Protein AF-G0NUY1-F1 (afdb_monomer_lite)

Sequence (130 aa):
MIVVAVLMLVERAVGSINTVKDRKFLRENPKPDTVEGGDNQALLDWKNRRKANKSIGIAVLGSLIRLIQFISFIIGCIFIFGIYSQRDQCDGFVFWTSYIYCVLSIILYVFGVCILGCVCCCLAICNAAN

Secondary structure (DSSP, 8-state):
-HHHHHHHHHHHHHHHHHHHHHHHHHHHSPPPP--TT--HHHHHHHHHHHHHHS-HHHHHHHHHHHHHHHHHHHHHHHHHHHHGGGGGGS-HHHHHHHHHHHHHHHHHHHHHHHHHHHHHHHHHHHHH--

Organism: Caenorhabditis brenneri (NCBI:txid135651)

Structure (mmCIF, N/CA/C/O backbone):
data_AF-G0NUY1-F1
#
_entry.id   AF-G0NUY1-F1
#
loop_
_atom_site.group_PDB
_atom_site.id
_atom_site.type_symbol
_atom_site.label_atom_id
_atom_site.label_alt_id
_atom_site.label_comp_id
_atom_site.label_asym_id
_atom_site.label_entity_id
_atom_site.label_seq_id
_atom_site.pdbx_PDB_ins_code
_atom_site.Cartn_x
_atom_site.Cartn_y
_atom_site.Cartn_z
_atom_site.occupancy
_atom_site.B_iso_or_equiv
_atom_site.auth_seq_id
_atom_site.auth_comp_id
_atom_site.auth_asym_id
_atom_site.auth_atom_id
_atom_site.pdbx_PDB_model_num
ATOM 1 N N . MET A 1 1 ? -15.953 -3.928 9.384 1.00 61.28 1 MET A N 1
ATOM 2 C CA . MET A 1 1 ? -15.066 -5.111 9.488 1.00 61.28 1 MET A CA 1
ATOM 3 C C . MET A 1 1 ? -15.094 -5.965 8.219 1.00 61.28 1 MET A C 1
ATOM 5 O O . MET A 1 1 ? -14.089 -5.980 7.523 1.00 61.28 1 MET A O 1
ATOM 9 N N . ILE A 1 2 ? -16.224 -6.582 7.842 1.00 68.31 2 ILE A N 1
ATOM 10 C CA . ILE A 1 2 ? -16.321 -7.458 6.647 1.00 68.31 2 ILE A CA 1
ATOM 11 C C . ILE A 1 2 ? -15.910 -6.740 5.349 1.00 68.31 2 ILE A C 1
ATOM 13 O O . ILE A 1 2 ? -15.110 -7.260 4.580 1.00 68.31 2 ILE A O 1
ATOM 17 N N . VAL A 1 3 ? -16.380 -5.506 5.144 1.00 68.50 3 VAL A N 1
ATOM 18 C CA . VAL A 1 3 ? -16.046 -4.705 3.950 1.00 68.50 3 VAL A CA 1
ATOM 19 C C . VAL A 1 3 ? -14.538 -4.445 3.832 1.00 68.50 3 VAL A C 1
ATOM 21 O O . VAL A 1 3 ? -13.970 -4.582 2.754 1.00 68.50 3 VAL A O 1
ATOM 24 N N . VAL A 1 4 ? -13.861 -4.140 4.944 1.00 68.69 4 VAL A N 1
ATOM 25 C CA . VAL A 1 4 ? -12.406 -3.896 4.966 1.00 68.69 4 VAL A CA 1
ATOM 26 C C . VAL A 1 4 ? -11.633 -5.181 4.662 1.00 68.69 4 VAL A C 1
ATOM 28 O O . VAL A 1 4 ? -10.684 -5.149 3.884 1.00 68.69 4 VAL A O 1
ATOM 31 N N . ALA A 1 5 ? -12.072 -6.320 5.203 1.00 70.62 5 ALA A N 1
ATOM 32 C CA . ALA A 1 5 ? -11.466 -7.617 4.911 1.00 70.62 5 ALA A CA 1
ATOM 33 C C . ALA A 1 5 ? -11.579 -7.982 3.420 1.00 70.62 5 ALA A C 1
ATOM 35 O O . ALA A 1 5 ? -10.601 -8.417 2.812 1.00 70.62 5 ALA A O 1
ATOM 36 N N . VAL A 1 6 ? -12.738 -7.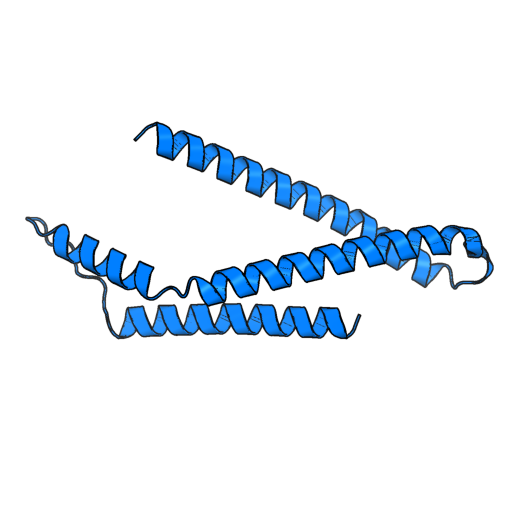734 2.802 1.00 75.12 6 VAL A N 1
ATOM 37 C CA . VAL A 1 6 ? -12.931 -7.928 1.355 1.00 75.12 6 VAL A CA 1
ATOM 38 C C . VAL A 1 6 ? -12.007 -7.005 0.556 1.00 75.12 6 VAL A C 1
ATOM 40 O O . VAL A 1 6 ? -11.341 -7.462 -0.371 1.00 75.12 6 VAL A O 1
ATOM 43 N N . LEU A 1 7 ? -11.884 -5.732 0.943 1.00 71.31 7 LEU A N 1
ATOM 44 C CA . LEU A 1 7 ? -10.969 -4.791 0.287 1.00 71.31 7 LEU A CA 1
ATOM 45 C C . LEU A 1 7 ? -9.497 -5.226 0.392 1.00 71.31 7 LEU A C 1
ATOM 47 O O . LEU A 1 7 ? -8.751 -5.059 -0.571 1.00 71.31 7 LEU A O 1
ATOM 51 N N . MET A 1 8 ? -9.074 -5.814 1.514 1.00 74.94 8 MET A N 1
ATOM 52 C CA . MET A 1 8 ? -7.716 -6.360 1.673 1.00 74.94 8 MET A CA 1
ATOM 53 C C . MET A 1 8 ? -7.456 -7.556 0.748 1.00 74.94 8 MET A C 1
ATOM 55 O O . MET A 1 8 ? -6.365 -7.688 0.186 1.00 74.94 8 MET A O 1
ATOM 59 N N . LEU A 1 9 ? -8.456 -8.421 0.549 1.00 77.44 9 LEU A N 1
ATOM 60 C CA . LEU A 1 9 ? -8.358 -9.534 -0.400 1.00 77.44 9 LEU A CA 1
ATOM 61 C C . LEU A 1 9 ? -8.241 -9.031 -1.842 1.00 77.44 9 LEU A C 1
ATOM 63 O O . LEU A 1 9 ? -7.402 -9.525 -2.597 1.00 77.44 9 LEU A O 1
ATOM 67 N N . VAL A 1 10 ? -9.026 -8.013 -2.208 1.00 76.75 10 VAL A N 1
ATOM 68 C CA . VAL A 1 10 ? -8.954 -7.383 -3.535 1.00 76.75 10 VAL A CA 1
ATOM 69 C C . VAL A 1 10 ? -7.585 -6.738 -3.759 1.00 76.75 10 VAL A C 1
ATOM 71 O O . VAL A 1 10 ? -6.990 -6.936 -4.815 1.00 76.75 10 VAL A O 1
ATOM 74 N N . GLU A 1 11 ? -7.025 -6.041 -2.767 1.00 76.75 11 GLU A N 1
ATOM 75 C CA . GLU A 1 11 ? -5.676 -5.469 -2.862 1.00 76.75 11 GLU A CA 1
ATOM 76 C C . GLU A 1 11 ? -4.608 -6.546 -3.121 1.00 76.75 11 GLU A C 1
ATOM 78 O O . GLU A 1 11 ? -3.755 -6.392 -4.001 1.00 76.75 11 GLU A O 1
ATOM 83 N N . ARG A 1 12 ? -4.677 -7.676 -2.405 1.00 77.38 12 ARG A N 1
ATOM 84 C CA . ARG A 1 12 ? -3.760 -8.804 -2.629 1.00 77.38 12 ARG A CA 1
ATOM 85 C C . ARG A 1 12 ? -3.934 -9.439 -4.005 1.00 77.38 12 ARG A C 1
ATOM 87 O O . ARG A 1 12 ? -2.934 -9.806 -4.624 1.00 77.38 12 ARG A O 1
ATOM 94 N N . ALA A 1 13 ? -5.162 -9.531 -4.513 1.00 78.12 13 ALA A N 1
ATOM 95 C CA . ALA A 1 13 ? -5.426 -10.026 -5.861 1.00 78.12 13 ALA A CA 1
ATOM 96 C C . ALA A 1 13 ? -4.828 -9.095 -6.931 1.00 78.12 13 ALA A C 1
ATOM 98 O O . ALA A 1 13 ? -4.110 -9.554 -7.818 1.00 78.12 13 ALA A O 1
ATOM 99 N N . VAL A 1 14 ? -5.038 -7.782 -6.800 1.00 79.19 14 VAL A N 1
ATOM 100 C CA . VAL A 1 14 ? -4.465 -6.733 -7.664 1.00 79.19 14 VAL A CA 1
ATOM 101 C C . VAL A 1 14 ? -2.932 -6.805 -7.679 1.00 79.19 14 VAL A C 1
ATOM 103 O O . VAL A 1 14 ? -2.313 -6.778 -8.747 1.00 79.19 14 VAL A O 1
ATOM 106 N N . GLY A 1 15 ? -2.308 -6.964 -6.507 1.00 75.19 15 GLY A N 1
ATOM 107 C CA . GLY A 1 15 ? -0.862 -7.166 -6.382 1.00 75.19 15 GLY A CA 1
ATOM 108 C C . GLY A 1 15 ? -0.375 -8.437 -7.085 1.00 75.19 15 GLY A C 1
ATOM 109 O O . GLY A 1 15 ? 0.578 -8.382 -7.862 1.00 75.19 15 GLY A O 1
ATOM 110 N N . SER A 1 16 ? -1.069 -9.559 -6.879 1.00 78.56 16 SER A N 1
ATOM 111 C CA . SER A 1 16 ? -0.742 -10.849 -7.502 1.00 78.56 16 SER A CA 1
ATOM 112 C C . SER A 1 16 ? -0.824 -10.796 -9.030 1.00 78.56 16 SER A C 1
ATOM 114 O O . SER A 1 16 ? 0.105 -11.226 -9.716 1.00 78.56 16 SER A O 1
ATOM 116 N N . ILE A 1 17 ? -1.880 -10.188 -9.583 1.00 78.94 17 ILE A N 1
ATOM 117 C CA . ILE A 1 17 ? -2.057 -10.028 -11.034 1.00 78.94 17 ILE A CA 1
ATOM 118 C C . ILE A 1 17 ? -0.893 -9.232 -11.632 1.00 78.94 17 ILE A C 1
ATOM 120 O O . ILE A 1 17 ? -0.349 -9.621 -12.667 1.00 78.94 17 ILE A O 1
ATOM 124 N N . ASN A 1 18 ? -0.454 -8.160 -10.968 1.00 77.69 18 ASN A N 1
ATOM 125 C CA . ASN A 1 18 ? 0.70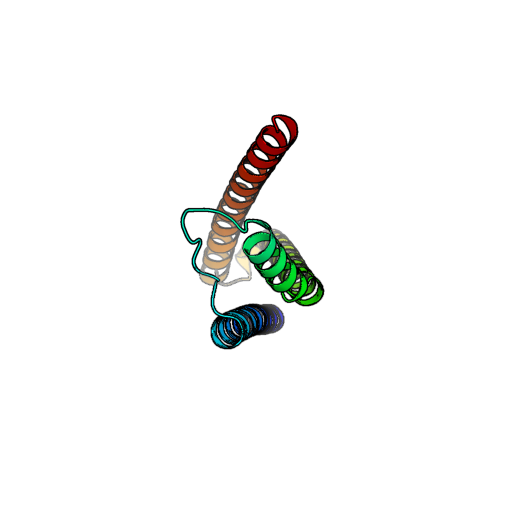9 -7.390 -11.411 1.00 77.69 18 ASN A CA 1
ATOM 126 C C . ASN A 1 18 ? 1.997 -8.222 -11.405 1.00 77.69 18 ASN A C 1
ATOM 128 O O . ASN A 1 18 ? 2.768 -8.152 -12.362 1.00 77.69 18 ASN A O 1
ATOM 132 N N . THR A 1 19 ? 2.220 -9.044 -10.377 1.00 77.69 19 THR A N 1
ATOM 133 C CA . THR A 1 19 ? 3.383 -9.943 -10.315 1.00 77.69 19 THR A CA 1
ATOM 134 C C . THR A 1 19 ? 3.343 -11.008 -11.410 1.00 77.69 19 THR A C 1
ATOM 136 O O . THR A 1 19 ? 4.373 -11.318 -12.007 1.00 77.69 19 THR A O 1
ATOM 139 N N . VAL A 1 20 ? 2.167 -11.572 -11.697 1.00 82.38 20 VAL A N 1
ATOM 140 C CA . VAL A 1 20 ? 1.991 -12.562 -12.769 1.00 82.38 20 VAL A CA 1
ATOM 141 C C . VAL A 1 20 ? 2.223 -11.923 -14.135 1.00 82.38 20 VAL A C 1
ATOM 143 O O . VAL A 1 20 ? 2.943 -12.496 -14.951 1.00 82.38 20 VAL A O 1
ATOM 146 N N . LYS A 1 21 ? 1.685 -10.722 -14.380 1.00 78.06 21 LYS A N 1
ATOM 147 C CA . LYS A 1 21 ? 1.925 -9.980 -15.626 1.00 78.06 21 LYS A CA 1
ATOM 148 C C . LYS A 1 21 ? 3.404 -9.647 -15.825 1.00 78.06 21 LYS A C 1
ATOM 150 O O . LYS A 1 21 ? 3.902 -9.828 -16.933 1.00 78.06 21 LYS A O 1
ATOM 155 N N . ASP A 1 22 ? 4.111 -9.214 -14.779 1.00 80.25 22 ASP A N 1
ATOM 156 C CA . ASP A 1 22 ? 5.549 -8.914 -14.871 1.00 80.25 22 ASP A CA 1
ATOM 157 C C . ASP A 1 22 ? 6.369 -10.190 -15.122 1.00 80.25 22 ASP A C 1
ATOM 159 O O . ASP A 1 22 ? 7.216 -10.211 -16.010 1.00 80.25 22 ASP A O 1
ATOM 163 N N . ARG A 1 23 ? 6.055 -11.305 -14.441 1.00 81.94 23 ARG A N 1
ATOM 164 C CA . ARG A 1 23 ? 6.700 -12.602 -14.717 1.00 81.94 23 ARG A CA 1
ATOM 165 C C . ARG A 1 23 ? 6.436 -13.106 -16.133 1.00 81.94 23 ARG A C 1
ATOM 167 O O . ARG A 1 23 ? 7.355 -13.609 -16.775 1.00 81.94 23 ARG A O 1
ATOM 174 N N . LYS A 1 24 ? 5.205 -12.966 -16.632 1.00 83.56 24 LYS A N 1
ATOM 175 C CA . LYS A 1 24 ? 4.850 -13.345 -18.004 1.00 83.56 24 LYS A CA 1
ATOM 176 C C . LYS A 1 24 ? 5.634 -12.512 -19.022 1.00 83.56 24 LYS A C 1
ATOM 178 O O . LYS A 1 24 ? 6.204 -13.083 -19.945 1.00 83.56 24 LYS A O 1
ATOM 183 N N . PHE A 1 25 ? 5.755 -11.203 -18.794 1.00 81.88 25 PHE A N 1
ATOM 184 C CA . PHE A 1 25 ? 6.561 -10.317 -19.635 1.00 81.88 25 PHE A CA 1
ATOM 185 C C . PHE A 1 25 ? 8.039 -10.707 -19.650 1.00 81.88 25 PHE A C 1
ATOM 187 O O . PHE A 1 25 ? 8.619 -10.790 -20.724 1.00 81.88 25 PHE A O 1
ATOM 194 N N . LEU A 1 26 ? 8.634 -10.988 -18.486 1.00 82.50 26 LEU A N 1
ATOM 195 C CA . LEU A 1 26 ? 10.035 -11.416 -18.382 1.00 82.50 26 LEU A CA 1
ATOM 196 C C . LEU A 1 26 ? 10.296 -12.752 -19.089 1.00 82.50 26 LEU A C 1
ATOM 198 O O . LEU A 1 26 ? 11.381 -12.953 -19.625 1.00 82.50 26 LEU A O 1
ATOM 202 N N . ARG A 1 27 ? 9.308 -13.656 -19.098 1.00 83.12 27 ARG A N 1
ATOM 203 C CA . ARG A 1 27 ? 9.397 -14.939 -19.804 1.00 83.12 27 ARG A CA 1
ATOM 204 C C . ARG A 1 27 ? 9.301 -14.775 -21.320 1.00 83.12 27 ARG A C 1
ATOM 206 O O . ARG A 1 27 ? 10.002 -15.463 -22.046 1.00 83.12 27 ARG A O 1
ATOM 213 N N . GLU A 1 28 ? 8.414 -13.902 -21.787 1.00 83.75 28 GLU A N 1
ATOM 214 C CA . GLU A 1 28 ? 8.190 -13.659 -23.219 1.00 83.75 28 GLU A CA 1
ATOM 215 C C . GLU A 1 28 ? 9.235 -12.708 -23.825 1.00 83.75 28 GLU A C 1
ATOM 217 O O . GLU A 1 28 ? 9.503 -12.773 -25.018 1.00 83.75 28 GLU A O 1
ATOM 222 N N . ASN A 1 29 ? 9.843 -11.842 -23.010 1.00 78.44 29 ASN A N 1
ATOM 223 C CA . ASN A 1 29 ? 10.839 -10.854 -23.418 1.00 78.44 29 ASN A CA 1
ATOM 224 C C . ASN A 1 29 ? 12.068 -10.954 -22.498 1.00 78.44 29 ASN A C 1
ATOM 226 O O . ASN A 1 29 ? 12.195 -10.140 -21.570 1.00 78.44 29 ASN A O 1
ATOM 230 N N . PRO A 1 30 ? 12.968 -11.931 -22.720 1.00 79.38 30 PRO A N 1
ATOM 231 C CA . PRO A 1 30 ? 14.201 -12.037 -21.949 1.00 79.38 30 PRO A CA 1
ATOM 232 C C . PRO A 1 30 ? 15.008 -10.739 -22.057 1.00 79.38 30 PRO A C 1
ATOM 234 O O . PRO A 1 30 ? 14.966 -10.034 -23.068 1.00 79.38 30 PRO A O 1
ATOM 237 N N . LYS A 1 31 ? 15.694 -10.379 -20.970 1.00 77.94 31 LYS A N 1
ATOM 238 C CA . LYS A 1 31 ? 16.503 -9.160 -20.930 1.00 77.94 31 LYS A CA 1
ATOM 239 C C . LYS A 1 31 ? 17.660 -9.321 -21.929 1.00 77.94 31 LYS A C 1
ATOM 241 O O . LYS A 1 31 ? 18.342 -10.336 -21.843 1.00 77.94 31 LYS A O 1
ATOM 246 N N . PRO A 1 32 ? 17.886 -8.362 -22.842 1.00 73.88 32 PRO A N 1
ATOM 247 C CA . PRO A 1 32 ? 19.015 -8.441 -23.758 1.00 73.88 32 PRO A CA 1
ATOM 248 C C . PRO A 1 32 ? 20.328 -8.359 -22.970 1.00 73.88 32 PRO A C 1
ATOM 250 O O . PRO A 1 32 ? 20.464 -7.514 -22.075 1.00 73.88 32 PRO A O 1
ATOM 253 N N . ASP A 1 33 ? 21.271 -9.239 -23.297 1.00 72.00 33 ASP A N 1
ATOM 254 C CA . ASP A 1 33 ? 22.615 -9.217 -22.730 1.00 72.00 33 ASP A CA 1
ATOM 255 C C . ASP A 1 33 ? 23.356 -7.999 -23.283 1.00 72.00 33 ASP A C 1
ATOM 257 O O . ASP A 1 33 ? 23.431 -7.781 -24.492 1.00 72.00 33 ASP A O 1
ATOM 261 N N . THR A 1 34 ? 23.867 -7.155 -22.390 1.00 60.38 34 THR A N 1
ATOM 262 C CA . THR A 1 34 ? 24.712 -6.025 -22.774 1.00 60.38 34 THR A CA 1
ATOM 263 C C . THR A 1 34 ? 26.049 -6.580 -23.243 1.00 60.38 34 THR A C 1
ATOM 265 O O . THR A 1 34 ? 26.927 -6.836 -22.423 1.00 60.38 34 THR A O 1
ATOM 268 N N . VAL A 1 35 ? 26.188 -6.808 -24.546 1.00 56.34 35 VAL A N 1
ATOM 269 C CA . VAL A 1 35 ? 27.477 -7.135 -25.156 1.00 56.34 35 VAL A CA 1
ATOM 270 C C . VAL A 1 35 ? 28.380 -5.905 -25.029 1.00 56.34 35 VAL A C 1
ATOM 272 O O . VAL A 1 35 ? 27.978 -4.792 -25.387 1.00 56.34 35 VAL A O 1
ATOM 275 N N . GLU A 1 36 ? 29.583 -6.101 -24.482 1.00 53.41 36 GLU A N 1
ATOM 276 C CA . GLU A 1 36 ? 30.674 -5.122 -24.495 1.00 53.41 36 GLU A CA 1
ATOM 277 C C . GLU A 1 36 ? 30.884 -4.626 -25.934 1.00 53.41 36 GLU A C 1
ATOM 279 O O . GLU A 1 36 ? 31.423 -5.348 -26.767 1.00 53.41 36 GLU A O 1
ATOM 284 N N . GLY A 1 37 ? 30.415 -3.419 -26.261 1.00 55.19 37 GLY A N 1
ATOM 285 C CA . GLY A 1 37 ? 30.663 -2.819 -27.580 1.00 55.19 37 GLY A CA 1
ATOM 286 C C . GLY A 1 37 ? 29.504 -2.071 -28.231 1.00 55.19 37 GLY A C 1
ATOM 287 O O . GLY A 1 37 ? 29.749 -1.314 -29.164 1.00 55.19 37 GLY A O 1
ATOM 288 N N . GLY A 1 38 ? 28.279 -2.174 -27.716 1.00 59.12 38 GLY A N 1
ATOM 289 C CA . GLY A 1 38 ? 27.207 -1.257 -28.100 1.00 59.12 38 GLY A CA 1
ATOM 290 C C . GLY A 1 38 ? 25.972 -1.935 -28.668 1.00 59.12 38 GLY A C 1
ATOM 291 O O . GLY A 1 38 ? 25.958 -2.404 -29.795 1.00 59.12 38 GLY A O 1
ATOM 292 N N . ASP A 1 39 ? 24.902 -1.885 -27.885 1.00 60.34 39 ASP A N 1
ATOM 293 C CA . ASP A 1 39 ? 23.699 -1.176 -28.305 1.00 60.34 39 ASP A CA 1
ATOM 294 C C . ASP A 1 39 ? 22.851 -0.859 -27.061 1.00 60.34 39 ASP A C 1
ATOM 296 O O . ASP A 1 39 ? 22.056 -1.665 -26.571 1.00 60.34 39 ASP A O 1
ATOM 300 N N . ASN A 1 40 ? 23.050 0.336 -26.497 1.00 68.88 40 ASN A N 1
ATOM 301 C CA . ASN A 1 40 ? 22.250 0.807 -25.365 1.00 68.88 40 ASN A CA 1
ATOM 302 C C . ASN A 1 40 ? 20.778 1.033 -25.752 1.00 68.88 40 ASN A C 1
ATOM 304 O O . ASN A 1 40 ? 19.932 1.093 -24.854 1.00 68.88 40 ASN A O 1
ATOM 308 N N . GLN A 1 41 ? 20.452 1.139 -27.050 1.00 74.25 41 GLN A N 1
ATOM 309 C CA . GLN A 1 41 ? 19.078 1.354 -27.504 1.00 74.25 41 GLN A CA 1
ATOM 310 C C . GLN A 1 41 ? 18.212 0.117 -27.284 1.00 74.25 41 GLN A C 1
ATOM 312 O O . GLN A 1 41 ? 17.108 0.269 -26.768 1.00 74.25 41 GLN A O 1
ATOM 317 N N . ALA A 1 42 ? 18.710 -1.096 -27.543 1.00 71.88 42 ALA A N 1
ATOM 318 C CA . ALA A 1 42 ? 17.965 -2.331 -27.280 1.00 71.88 42 ALA A CA 1
ATOM 319 C C . ALA A 1 42 ? 17.572 -2.490 -25.796 1.00 71.88 42 ALA A C 1
ATOM 321 O O . ALA A 1 42 ? 16.451 -2.897 -25.470 1.00 71.88 42 ALA A O 1
ATOM 322 N N . LEU A 1 43 ? 18.465 -2.112 -24.873 1.00 79.00 43 LEU A N 1
ATOM 323 C CA . LEU A 1 43 ? 18.186 -2.136 -23.434 1.00 79.00 43 LEU A CA 1
ATOM 324 C C . LEU A 1 43 ? 17.187 -1.041 -23.021 1.00 79.00 43 LEU A C 1
ATOM 326 O O . LEU A 1 43 ? 16.310 -1.281 -22.183 1.00 79.00 43 LEU A O 1
ATOM 330 N N . LEU A 1 44 ? 17.316 0.161 -23.589 1.00 80.75 44 LEU A N 1
ATOM 331 C CA . LEU A 1 44 ? 16.395 1.282 -23.373 1.00 80.75 44 LEU A CA 1
ATOM 332 C C . LEU A 1 44 ? 14.989 0.968 -23.890 1.00 80.75 44 LEU A C 1
ATOM 334 O O . LEU A 1 44 ? 14.008 1.195 -23.181 1.00 80.75 44 LEU A O 1
ATOM 338 N N . ASP A 1 45 ? 14.893 0.383 -25.078 1.00 82.06 45 ASP A N 1
ATOM 339 C CA . ASP A 1 45 ? 13.636 -0.002 -25.705 1.00 82.06 45 ASP A CA 1
ATOM 340 C C . ASP A 1 45 ? 12.954 -1.138 -24.925 1.00 82.06 45 ASP A C 1
ATOM 342 O O . ASP A 1 45 ? 11.769 -1.060 -24.591 1.00 82.06 45 ASP A O 1
ATOM 346 N N . TRP A 1 46 ? 13.722 -2.137 -24.475 1.00 81.94 46 TRP A N 1
ATOM 347 C CA . TRP A 1 46 ? 13.218 -3.172 -23.567 1.00 81.94 46 TRP A CA 1
ATOM 348 C C . TRP A 1 46 ? 12.686 -2.587 -22.246 1.00 81.94 46 TRP A C 1
ATOM 350 O O . TRP A 1 46 ? 11.607 -2.973 -21.782 1.00 81.94 46 TRP A O 1
ATOM 360 N N . LYS A 1 47 ? 13.391 -1.612 -21.648 1.00 81.44 47 LYS A N 1
ATOM 361 C CA . LYS A 1 47 ? 12.923 -0.906 -20.440 1.00 81.44 47 LYS A CA 1
ATOM 362 C C . LYS A 1 47 ? 11.633 -0.126 -20.701 1.00 81.44 47 LYS A C 1
ATOM 364 O O . LYS A 1 47 ? 10.727 -0.176 -19.865 1.00 81.44 47 LYS A O 1
ATOM 369 N N . ASN A 1 48 ? 11.526 0.555 -21.839 1.00 81.25 48 ASN A N 1
ATOM 370 C CA . ASN A 1 48 ? 10.325 1.295 -22.223 1.00 81.25 48 ASN A CA 1
ATOM 371 C C . ASN A 1 48 ? 9.128 0.359 -22.423 1.00 81.25 48 ASN A C 1
ATOM 373 O O . ASN A 1 48 ? 8.062 0.616 -21.860 1.00 81.25 48 ASN A O 1
ATOM 377 N N . ARG A 1 49 ? 9.314 -0.781 -23.102 1.00 77.69 49 ARG A N 1
ATOM 378 C CA . ARG A 1 49 ? 8.277 -1.818 -23.241 1.00 77.69 49 ARG A CA 1
ATOM 379 C C . ARG A 1 49 ? 7.826 -2.371 -21.890 1.00 77.69 49 ARG A C 1
ATOM 381 O O . ARG A 1 49 ? 6.626 -2.506 -21.649 1.00 77.69 49 ARG A O 1
ATOM 388 N N . ARG A 1 50 ? 8.760 -2.624 -20.968 1.00 75.75 50 ARG A N 1
ATOM 389 C CA . ARG A 1 50 ? 8.424 -3.073 -19.607 1.00 75.75 50 ARG A CA 1
ATOM 390 C C . ARG A 1 50 ? 7.624 -2.020 -18.838 1.00 75.75 50 ARG A C 1
ATOM 392 O O . ARG A 1 50 ? 6.652 -2.357 -18.162 1.00 75.75 50 ARG A O 1
ATOM 399 N N . LYS A 1 51 ? 8.008 -0.745 -18.954 1.00 73.44 51 LYS A N 1
ATOM 400 C CA . LYS A 1 51 ? 7.322 0.378 -18.300 1.00 73.44 51 LYS A CA 1
ATOM 401 C C . LYS A 1 51 ? 5.906 0.572 -18.850 1.00 73.44 51 LYS A C 1
ATOM 403 O O . LYS A 1 51 ? 4.994 0.781 -18.059 1.00 73.44 51 LYS A O 1
ATOM 408 N N . ALA A 1 52 ? 5.717 0.425 -20.161 1.00 73.12 52 ALA A N 1
ATOM 409 C CA . ALA A 1 52 ? 4.409 0.491 -20.813 1.00 73.12 52 ALA A CA 1
ATOM 410 C C . ALA A 1 52 ? 3.498 -0.698 -20.456 1.00 73.12 52 ALA A C 1
ATOM 412 O O . ALA A 1 52 ? 2.286 -0.537 -20.331 1.00 73.12 52 ALA A O 1
ATOM 413 N N . ASN A 1 53 ? 4.065 -1.889 -20.237 1.00 68.38 53 ASN A N 1
ATOM 414 C CA . ASN A 1 53 ? 3.288 -3.070 -19.852 1.00 68.38 53 ASN A CA 1
ATOM 415 C C . ASN A 1 53 ? 2.824 -3.042 -18.380 1.00 68.38 53 ASN A C 1
ATOM 417 O O . ASN A 1 53 ? 1.848 -3.706 -18.001 1.00 68.38 53 ASN A O 1
ATOM 421 N N . LYS A 1 54 ? 3.495 -2.252 -17.531 1.00 66.50 54 LYS A N 1
ATOM 422 C CA . LYS A 1 54 ? 3.041 -2.000 -16.163 1.00 66.50 54 LYS A CA 1
ATOM 423 C C . LYS A 1 54 ? 1.751 -1.183 -16.230 1.00 66.50 54 LYS A C 1
ATOM 425 O O . LYS A 1 54 ? 1.757 -0.006 -16.573 1.00 66.50 54 LYS A O 1
ATOM 430 N N . SER A 1 55 ? 0.624 -1.812 -15.902 1.00 66.88 55 SER A N 1
ATOM 431 C CA . SER A 1 55 ? -0.670 -1.134 -15.949 1.00 66.88 55 SER A CA 1
ATOM 432 C C . SER A 1 55 ? -0.735 -0.050 -14.873 1.00 66.88 55 SER A C 1
ATOM 434 O O . SER A 1 55 ? -0.884 -0.343 -13.685 1.00 66.88 55 SER A O 1
ATOM 436 N N . ILE A 1 56 ? -0.647 1.207 -15.308 1.00 66.12 56 ILE A N 1
ATOM 437 C CA . ILE A 1 56 ? -0.848 2.387 -14.459 1.00 66.12 56 ILE A CA 1
ATOM 438 C C . ILE A 1 56 ? -2.227 2.312 -13.789 1.00 66.12 56 ILE A C 1
ATOM 440 O O . ILE A 1 56 ? -2.338 2.570 -12.596 1.00 66.12 56 ILE A O 1
ATOM 444 N N . GLY A 1 57 ? -3.253 1.849 -14.514 1.00 60.16 57 GLY A N 1
ATOM 445 C CA . GLY A 1 57 ? -4.607 1.680 -13.981 1.00 60.16 57 GLY A CA 1
ATOM 446 C C . GLY A 1 57 ? -4.679 0.728 -12.784 1.00 60.16 57 GLY A C 1
ATOM 447 O O . GLY A 1 57 ? -5.298 1.064 -11.781 1.00 60.16 57 GLY A O 1
ATOM 448 N N . ILE A 1 58 ? -3.990 -0.417 -12.832 1.00 68.06 58 ILE A N 1
ATOM 449 C CA . ILE A 1 58 ? -3.9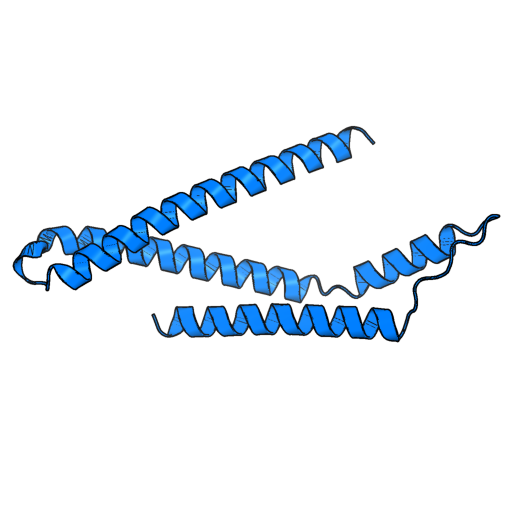68 -1.374 -11.711 1.00 68.06 58 ILE A CA 1
ATOM 450 C C . ILE A 1 58 ? -3.201 -0.794 -10.507 1.00 68.06 58 ILE A C 1
ATOM 452 O O . ILE A 1 58 ? -3.590 -1.012 -9.360 1.00 68.06 58 ILE A O 1
ATOM 456 N N . ALA A 1 59 ? -2.140 -0.017 -10.747 1.00 68.56 59 ALA A N 1
ATOM 457 C CA . ALA A 1 59 ? -1.408 0.670 -9.682 1.00 68.56 59 ALA A CA 1
ATOM 458 C C . ALA A 1 59 ? -2.256 1.761 -8.997 1.00 68.56 59 ALA A C 1
ATOM 460 O O . ALA A 1 59 ? -2.278 1.839 -7.768 1.00 68.56 59 ALA A O 1
ATOM 461 N N . VAL A 1 60 ? -2.994 2.556 -9.777 1.00 71.25 60 VAL A N 1
ATOM 462 C CA . VAL A 1 60 ? -3.917 3.581 -9.263 1.00 71.25 60 VAL A CA 1
ATOM 463 C C . VAL A 1 60 ? -5.061 2.937 -8.480 1.00 71.25 60 VAL A C 1
ATOM 465 O O . VAL A 1 60 ? -5.360 3.377 -7.372 1.00 71.25 60 VAL A O 1
ATOM 468 N N . LEU A 1 61 ? -5.647 1.851 -8.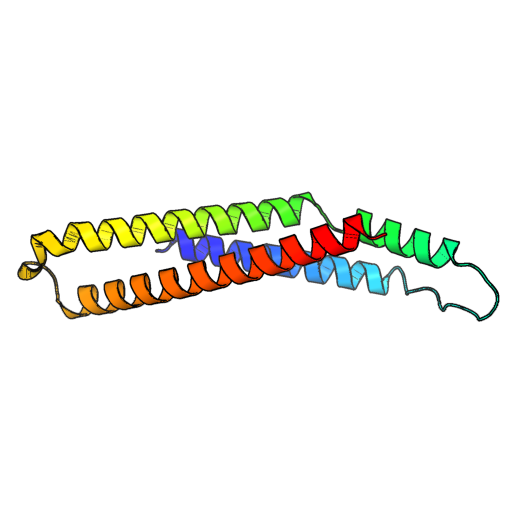995 1.00 72.94 61 LEU A N 1
ATOM 469 C CA . LEU A 1 61 ? -6.714 1.118 -8.311 1.00 72.94 61 LEU A CA 1
ATOM 470 C C . LEU A 1 61 ? -6.249 0.589 -6.944 1.00 72.94 61 LEU A C 1
ATOM 472 O O . LEU A 1 61 ? -6.940 0.763 -5.943 1.00 72.94 61 LEU A O 1
ATOM 476 N N . GLY A 1 62 ? -5.046 0.008 -6.882 1.00 74.25 62 GLY A N 1
ATOM 477 C CA . GLY A 1 62 ? -4.442 -0.432 -5.622 1.00 74.25 62 GLY A CA 1
ATOM 478 C C . GLY A 1 62 ? -4.212 0.717 -4.630 1.00 74.25 62 GLY A C 1
ATOM 479 O O . GLY A 1 62 ? -4.473 0.563 -3.438 1.00 74.25 62 GLY A O 1
ATOM 480 N N . SER A 1 63 ? -3.789 1.890 -5.113 1.00 73.94 63 SER A N 1
ATOM 481 C CA . SER A 1 63 ? -3.629 3.089 -4.278 1.00 73.94 63 SER A CA 1
ATOM 482 C C . SER A 1 63 ? -4.964 3.599 -3.724 1.00 73.94 63 SER A C 1
ATOM 484 O O . SER A 1 63 ? -5.036 3.979 -2.557 1.00 73.94 63 SER A O 1
ATOM 486 N N . LEU A 1 64 ? -6.031 3.583 -4.529 1.00 73.75 64 LEU A N 1
ATOM 487 C CA . LEU A 1 64 ? -7.367 4.009 -4.099 1.00 73.75 64 LEU A CA 1
ATOM 488 C C . LEU A 1 64 ? -7.945 3.073 -3.034 1.00 73.75 64 LEU A C 1
ATOM 490 O O . LEU A 1 64 ? -8.504 3.539 -2.045 1.00 73.75 64 LEU A O 1
ATOM 494 N N . ILE A 1 65 ? -7.756 1.760 -3.189 1.00 73.94 65 ILE A N 1
ATOM 495 C CA . IL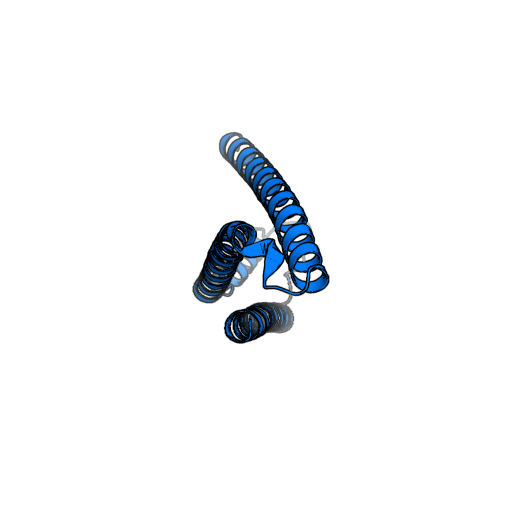E A 1 65 ? -8.182 0.773 -2.188 1.00 73.94 65 ILE A CA 1
ATOM 496 C C . ILE A 1 65 ? -7.477 1.026 -0.848 1.00 73.94 65 ILE A C 1
ATOM 498 O O . ILE A 1 65 ? -8.140 1.048 0.190 1.00 73.94 65 ILE A O 1
ATOM 502 N N . ARG A 1 66 ? -6.165 1.298 -0.862 1.00 75.62 66 ARG A N 1
ATOM 503 C CA . ARG A 1 66 ? -5.413 1.665 0.352 1.00 75.62 66 ARG A CA 1
ATOM 504 C C . ARG A 1 66 ? -5.925 2.944 1.003 1.00 75.62 66 ARG A C 1
ATOM 506 O O . ARG A 1 66 ? -6.033 2.996 2.225 1.00 75.62 66 ARG A O 1
ATOM 513 N N . LEU A 1 67 ? -6.269 3.955 0.206 1.00 75.56 67 LEU A N 1
ATOM 514 C CA . LEU A 1 67 ? -6.847 5.201 0.711 1.00 75.56 67 LEU A CA 1
ATOM 515 C C . LEU A 1 67 ? -8.187 4.942 1.421 1.00 75.56 67 LEU A C 1
ATOM 517 O O . LEU A 1 67 ? -8.403 5.416 2.532 1.00 75.56 67 LEU A O 1
ATOM 521 N N . ILE A 1 68 ? -9.069 4.145 0.814 1.00 73.94 68 ILE A N 1
ATOM 522 C CA . ILE A 1 68 ? -10.385 3.811 1.380 1.00 73.94 68 ILE A CA 1
ATOM 523 C C . ILE A 1 68 ? -10.243 3.005 2.678 1.00 73.94 68 ILE A C 1
ATOM 525 O O . ILE A 1 68 ? -10.956 3.267 3.651 1.00 73.94 68 ILE A O 1
ATOM 529 N N . GLN A 1 69 ? -9.314 2.045 2.721 1.00 73.44 69 GLN A N 1
ATOM 530 C CA . GLN A 1 69 ? -9.006 1.297 3.941 1.00 73.44 69 GLN A CA 1
ATOM 531 C C . GLN A 1 69 ? -8.491 2.224 5.050 1.00 73.44 69 GLN A C 1
ATOM 533 O O . GLN A 1 69 ? -8.936 2.110 6.191 1.00 73.44 69 GLN A O 1
ATOM 538 N N . PHE A 1 70 ? -7.616 3.175 4.715 1.00 74.75 70 PHE A N 1
ATOM 539 C CA . PHE A 1 70 ? -7.090 4.154 5.664 1.00 74.75 70 PHE A CA 1
ATOM 540 C C . PHE A 1 70 ? -8.186 5.066 6.234 1.00 74.75 70 PHE A C 1
ATOM 542 O O . PHE A 1 70 ? -8.277 5.242 7.447 1.00 74.75 70 PHE A O 1
ATOM 549 N N . ILE A 1 71 ? -9.077 5.582 5.384 1.00 76.81 71 ILE A N 1
ATOM 550 C CA . ILE A 1 71 ? -10.221 6.398 5.821 1.00 76.81 71 ILE A CA 1
ATOM 551 C C . ILE A 1 71 ? -11.150 5.579 6.727 1.00 76.81 71 ILE A C 1
ATOM 553 O O . ILE A 1 71 ? -11.541 6.042 7.797 1.00 76.81 71 ILE A O 1
ATOM 557 N N . SER A 1 72 ? -11.460 4.339 6.338 1.00 73.25 72 SER A N 1
ATOM 558 C CA . SER A 1 72 ? -12.295 3.431 7.139 1.00 73.25 72 SER A CA 1
ATOM 559 C C . SER A 1 72 ? -11.683 3.155 8.514 1.00 73.25 72 SER A C 1
ATOM 561 O O . SER A 1 72 ? -12.404 3.047 9.505 1.00 73.25 72 SER A O 1
ATOM 563 N N . PHE A 1 73 ? -10.355 3.063 8.579 1.00 72.25 73 PHE A N 1
ATOM 564 C CA . PHE A 1 73 ? -9.617 2.889 9.821 1.00 72.25 73 PHE A CA 1
ATOM 565 C C . PHE A 1 73 ? -9.713 4.131 10.728 1.00 72.25 73 PHE A C 1
ATOM 567 O O . PHE A 1 73 ? -10.060 3.992 11.900 1.00 72.25 73 PHE A O 1
ATOM 574 N N . ILE A 1 74 ? -9.516 5.344 10.191 1.00 74.19 74 ILE A N 1
ATOM 575 C CA . ILE A 1 74 ? -9.674 6.598 10.954 1.00 74.19 74 ILE A CA 1
ATOM 576 C C . ILE A 1 74 ? -11.089 6.727 11.525 1.00 74.19 74 ILE A C 1
ATOM 578 O O . ILE A 1 74 ? -11.249 7.021 12.710 1.00 74.19 74 ILE A O 1
ATOM 582 N N . ILE A 1 75 ? -12.114 6.470 10.705 1.00 73.44 75 ILE A N 1
ATOM 583 C CA . ILE A 1 75 ? -13.515 6.520 11.143 1.00 73.44 75 ILE A CA 1
ATOM 584 C C . ILE A 1 75 ? -13.749 5.515 12.276 1.00 73.44 75 ILE A C 1
ATOM 586 O O . ILE A 1 75 ? -14.367 5.866 13.278 1.00 73.44 75 ILE A O 1
ATOM 590 N N . GLY A 1 76 ? -13.208 4.297 12.157 1.00 69.44 76 GLY A N 1
ATOM 591 C CA . GLY A 1 76 ? -13.266 3.285 13.213 1.00 69.44 76 GLY A CA 1
ATOM 592 C C . GLY A 1 76 ? -12.656 3.763 14.532 1.00 69.44 76 GLY A C 1
ATOM 593 O O . GLY A 1 76 ? -13.259 3.572 15.587 1.00 69.44 76 GLY A O 1
ATOM 594 N N . CYS A 1 77 ? -11.512 4.450 14.482 1.00 67.88 77 CYS A N 1
ATOM 595 C CA . CYS A 1 77 ? -10.895 5.007 15.683 1.00 67.88 77 CYS A CA 1
ATOM 596 C C . CYS A 1 77 ? -11.730 6.127 16.309 1.00 67.88 77 CYS A C 1
ATOM 598 O O . CYS A 1 77 ? -11.953 6.097 17.517 1.00 67.88 77 CYS A O 1
ATOM 600 N N . ILE A 1 78 ? -12.259 7.065 15.515 1.00 70.31 78 ILE A N 1
ATOM 601 C CA . ILE A 1 78 ? -13.156 8.126 16.014 1.00 70.31 78 ILE A CA 1
ATOM 602 C C . ILE A 1 78 ? -14.395 7.515 16.683 1.00 70.31 78 ILE A C 1
ATOM 604 O O . ILE A 1 78 ? -14.812 7.966 17.749 1.00 70.31 78 ILE A O 1
ATOM 608 N N . PHE A 1 79 ? -14.951 6.452 16.099 1.00 68.19 79 PHE A N 1
ATOM 609 C CA . PHE A 1 79 ? -16.117 5.762 16.647 1.00 68.19 79 PHE A CA 1
ATOM 610 C C . PHE A 1 79 ? -15.825 5.122 18.014 1.00 68.19 79 PHE A C 1
ATOM 612 O O . PHE A 1 79 ? -16.633 5.237 18.932 1.00 68.19 79 PHE A O 1
ATOM 619 N N . ILE A 1 80 ? -14.644 4.514 18.188 1.00 66.38 80 ILE A N 1
ATOM 620 C CA . ILE A 1 80 ? -14.202 3.958 19.479 1.00 66.38 80 ILE A CA 1
ATOM 621 C C . ILE A 1 80 ? -14.033 5.067 20.526 1.00 66.38 80 ILE A C 1
ATOM 623 O O . ILE A 1 80 ? -14.472 4.902 21.664 1.00 66.38 80 ILE A O 1
ATOM 627 N N . PHE A 1 81 ? -13.458 6.215 20.153 1.00 63.66 81 PHE A N 1
ATOM 628 C CA . PHE A 1 81 ? -13.348 7.364 21.058 1.00 63.66 81 PHE A CA 1
ATOM 629 C C . PHE A 1 81 ? -14.718 7.927 21.466 1.00 63.66 81 PHE A C 1
ATOM 631 O O . PHE A 1 81 ? -14.879 8.333 22.613 1.00 63.66 81 PHE A O 1
ATOM 638 N N . GLY A 1 82 ? -15.721 7.899 20.583 1.00 62.44 82 GLY A N 1
ATOM 639 C CA . GLY A 1 82 ? -17.096 8.286 20.919 1.00 62.44 82 GLY A CA 1
ATOM 640 C C . GLY A 1 82 ? -17.762 7.352 21.939 1.00 62.44 82 GLY A C 1
ATOM 641 O O . GLY A 1 82 ? -18.444 7.816 22.851 1.00 62.44 82 GLY A O 1
ATOM 642 N N . ILE A 1 83 ? -17.510 6.042 21.843 1.00 62.22 83 ILE A N 1
ATOM 643 C CA . ILE A 1 83 ? -18.057 5.034 22.771 1.00 62.22 83 ILE A CA 1
ATOM 644 C C . ILE A 1 83 ? -17.390 5.106 24.159 1.00 62.22 83 ILE A C 1
ATOM 646 O O . ILE A 1 83 ? -17.992 4.695 25.149 1.00 62.22 83 ILE A O 1
ATOM 650 N N . TYR A 1 84 ? -16.197 5.706 24.283 1.00 58.56 84 TYR A N 1
ATOM 651 C CA . TYR A 1 84 ? -15.545 5.938 25.583 1.00 58.56 84 TYR A CA 1
ATOM 652 C C . TYR A 1 84 ? -16.436 6.706 26.573 1.00 58.56 84 TYR A C 1
ATOM 654 O O . TYR A 1 84 ? -16.360 6.468 27.775 1.00 58.56 84 TYR A O 1
ATOM 662 N N . SER A 1 85 ? -17.324 7.579 26.082 1.00 59.41 85 SER A N 1
ATOM 663 C CA . SER A 1 85 ? -18.264 8.322 26.930 1.00 59.41 85 SER A CA 1
ATOM 664 C C . SER A 1 85 ? -19.358 7.448 27.567 1.00 59.41 85 SER A C 1
ATOM 666 O O . SER A 1 85 ? -20.021 7.916 28.488 1.00 59.41 85 SER A O 1
ATOM 668 N N . GLN A 1 86 ? -19.557 6.206 27.107 1.00 61.66 86 GLN A N 1
ATOM 669 C CA . GLN A 1 86 ? -20.498 5.219 27.667 1.00 61.66 86 GLN A CA 1
ATOM 670 C C . GLN A 1 86 ? -19.773 3.965 28.192 1.00 61.66 86 GLN A C 1
ATOM 672 O O . GLN A 1 86 ? -20.294 2.850 28.128 1.00 61.66 86 GLN A O 1
ATOM 677 N N . ARG A 1 87 ? -18.551 4.140 28.714 1.00 55.88 87 ARG A N 1
ATOM 678 C CA . ARG A 1 87 ? -17.664 3.054 29.168 1.00 55.88 87 ARG A CA 1
ATOM 679 C C . ARG A 1 87 ? -18.332 2.031 30.095 1.00 55.88 87 ARG A C 1
ATOM 681 O O . ARG A 1 87 ? -17.958 0.866 30.055 1.00 55.88 87 ARG A O 1
ATOM 688 N N . ASP A 1 88 ? -19.317 2.455 30.882 1.00 60.31 88 ASP A N 1
ATOM 689 C CA . ASP A 1 88 ? -19.986 1.618 31.884 1.00 60.31 88 ASP A CA 1
ATOM 690 C C . ASP A 1 88 ? -20.946 0.571 31.286 1.00 60.31 88 ASP A C 1
ATOM 692 O O . ASP A 1 88 ? -21.355 -0.351 31.987 1.00 60.31 88 ASP A O 1
ATOM 696 N N . GLN A 1 89 ? -21.308 0.678 29.999 1.00 61.06 89 GLN A N 1
ATOM 697 C CA . GLN A 1 89 ? -22.270 -0.223 29.343 1.00 61.06 89 GLN A CA 1
ATOM 698 C C . GLN A 1 89 ? -21.633 -1.294 28.441 1.00 61.06 89 GLN A C 1
ATOM 700 O O . GLN A 1 89 ? -22.339 -2.179 27.961 1.00 61.06 89 GLN A O 1
ATOM 705 N N . CYS A 1 90 ? -20.324 -1.230 28.184 1.00 63.72 90 CYS A N 1
ATOM 706 C CA . CYS A 1 90 ? -19.630 -2.149 27.278 1.00 63.72 90 CYS A CA 1
ATOM 707 C C . CYS A 1 90 ? -18.564 -2.978 27.997 1.00 63.72 90 CYS A C 1
ATOM 709 O O . CYS A 1 90 ? -17.903 -2.510 28.920 1.00 63.72 90 CYS A O 1
ATOM 711 N N . ASP A 1 91 ? -18.356 -4.204 27.514 1.00 68.50 91 ASP A N 1
ATOM 712 C CA . ASP A 1 91 ? -17.312 -5.100 28.006 1.00 68.50 91 AS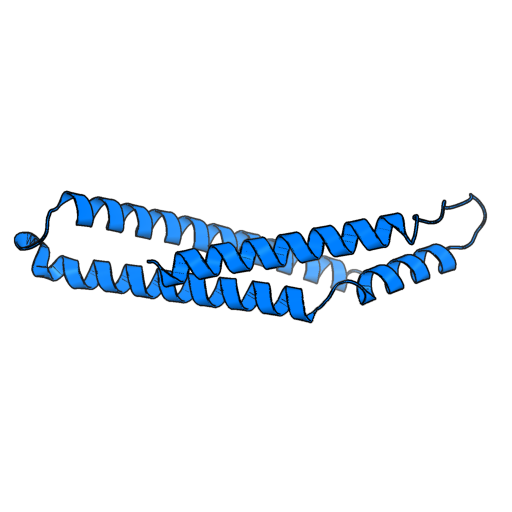P A CA 1
ATOM 713 C C . ASP A 1 91 ? -15.925 -4.451 27.829 1.00 68.50 91 ASP A C 1
ATOM 715 O O . ASP A 1 91 ? -15.453 -4.202 26.709 1.00 68.50 91 ASP A O 1
ATOM 719 N N . GLY A 1 92 ? -15.279 -4.132 28.953 1.00 66.12 92 GLY A N 1
ATOM 720 C CA . GLY A 1 92 ? -14.040 -3.356 28.993 1.00 66.12 92 GLY A CA 1
ATOM 721 C C . GLY A 1 92 ? -12.887 -3.995 28.214 1.00 66.12 92 GLY A C 1
ATOM 722 O O . GLY A 1 92 ? -12.004 -3.276 27.739 1.00 66.12 92 GLY A O 1
ATOM 723 N N . PHE A 1 93 ? -12.915 -5.318 28.015 1.00 67.31 93 PHE A N 1
ATOM 724 C CA . PHE A 1 93 ? -11.912 -6.041 27.229 1.00 67.31 93 PHE A CA 1
ATOM 725 C C . PHE A 1 93 ? -11.968 -5.700 25.736 1.00 67.31 93 PHE A C 1
ATOM 727 O O . PHE A 1 93 ? -10.930 -5.481 25.102 1.00 67.31 93 PHE A O 1
ATOM 734 N N . VAL A 1 94 ? -13.168 -5.607 25.161 1.00 66.44 94 VAL A N 1
ATOM 735 C CA . VAL A 1 94 ? -13.353 -5.264 23.740 1.00 66.44 94 VAL A CA 1
ATOM 736 C C . VAL A 1 94 ? -12.965 -3.806 23.492 1.00 66.44 94 VAL A C 1
ATOM 738 O O . VAL A 1 94 ? -12.346 -3.483 22.475 1.00 66.44 94 VAL A O 1
ATOM 741 N N . PHE A 1 95 ? -13.254 -2.928 24.455 1.00 68.06 95 PHE A N 1
ATOM 742 C CA . PHE A 1 95 ? -12.872 -1.522 24.382 1.00 68.06 95 PHE A CA 1
ATOM 743 C C . PHE A 1 95 ? -11.345 -1.336 24.396 1.00 68.06 95 PHE A C 1
ATOM 745 O O . PHE A 1 95 ? -10.789 -0.677 23.517 1.00 68.06 95 PHE A O 1
ATOM 752 N N . TRP A 1 96 ? -10.647 -1.951 25.357 1.00 65.62 96 TRP A N 1
ATOM 753 C CA . TRP A 1 96 ? -9.194 -1.805 25.506 1.00 65.62 96 TRP A CA 1
ATOM 754 C C . TRP A 1 96 ? -8.404 -2.381 24.330 1.00 65.62 96 TRP A C 1
ATOM 756 O O . TRP A 1 96 ? -7.450 -1.759 23.861 1.00 65.62 96 TRP A O 1
ATOM 766 N N . THR A 1 97 ? -8.811 -3.546 23.823 1.00 69.31 97 THR A N 1
ATOM 767 C CA . THR A 1 97 ? -8.162 -4.177 22.662 1.00 69.31 97 THR A CA 1
ATOM 768 C C . THR A 1 97 ? -8.327 -3.333 21.398 1.00 69.31 97 THR A C 1
ATOM 770 O O . THR A 1 97 ? -7.354 -3.108 20.676 1.00 69.31 97 THR A O 1
ATOM 773 N N . SER A 1 98 ? -9.522 -2.781 21.177 1.00 69.62 98 SER A N 1
ATOM 774 C CA . SER A 1 98 ? -9.803 -1.880 20.053 1.00 69.62 98 SER A CA 1
ATOM 775 C C . SER A 1 98 ? -9.037 -0.555 20.169 1.00 69.62 98 SER A C 1
ATOM 777 O O . SER A 1 98 ? -8.488 -0.064 19.182 1.00 69.62 98 SER A O 1
ATOM 779 N N . TYR A 1 99 ? -8.932 -0.005 21.381 1.00 67.75 99 TYR A N 1
ATOM 780 C CA . TYR A 1 99 ? -8.172 1.213 21.660 1.00 67.75 99 TYR A CA 1
ATOM 781 C C . TYR A 1 99 ? -6.668 1.039 21.401 1.00 67.75 99 TYR A C 1
ATOM 783 O O . TYR A 1 99 ? -6.078 1.824 20.656 1.00 67.75 99 TYR A O 1
ATOM 791 N N . ILE A 1 100 ? -6.054 -0.018 21.949 1.00 73.25 100 ILE A N 1
ATOM 792 C CA . ILE A 1 100 ? -4.629 -0.326 21.735 1.00 73.25 100 ILE A CA 1
ATOM 793 C C . ILE A 1 100 ? -4.342 -0.520 20.244 1.00 73.25 100 ILE A C 1
ATOM 795 O O . ILE A 1 100 ? -3.368 0.032 19.728 1.00 73.25 100 ILE A O 1
ATOM 799 N N . TYR A 1 101 ? -5.203 -1.261 19.539 1.00 71.38 101 TYR A N 1
ATOM 800 C CA . TYR A 1 101 ? -5.064 -1.471 18.101 1.00 71.38 101 TYR A CA 1
ATOM 801 C C . TYR A 1 101 ? -5.113 -0.149 17.325 1.00 71.38 101 TYR A C 1
ATOM 803 O O . TYR A 1 101 ? -4.296 0.064 16.425 1.00 71.38 101 TYR A O 1
ATOM 811 N N . CYS A 1 102 ? -6.020 0.759 17.699 1.00 70.12 102 CYS A N 1
ATOM 812 C CA . CYS A 1 102 ? -6.117 2.075 17.077 1.00 70.12 102 CYS A CA 1
ATOM 813 C C . CYS A 1 102 ? -4.864 2.927 17.302 1.00 70.12 102 CYS A C 1
ATOM 815 O O . CYS A 1 102 ? -4.315 3.462 16.340 1.00 70.12 102 CYS A O 1
ATOM 817 N N . VAL A 1 103 ? -4.367 3.013 18.539 1.00 73.75 103 VAL A N 1
ATOM 818 C CA . VAL A 1 103 ? -3.167 3.804 18.859 1.00 73.75 103 VAL A CA 1
ATOM 819 C C . VAL A 1 103 ? -1.935 3.259 18.134 1.00 73.75 103 VAL A C 1
ATOM 821 O O . VAL A 1 103 ? -1.231 4.020 17.472 1.00 73.75 103 VAL A O 1
ATOM 824 N N . LEU A 1 104 ? -1.695 1.945 18.192 1.00 71.75 104 LEU A N 1
ATOM 825 C CA . LEU A 1 104 ? -0.554 1.320 17.510 1.00 71.75 104 LEU A CA 1
ATOM 826 C C . LEU A 1 104 ? -0.600 1.530 15.998 1.00 71.75 104 LEU A C 1
ATOM 828 O O . LEU A 1 104 ? 0.414 1.841 15.376 1.00 71.75 104 LEU A O 1
ATOM 832 N N . SER A 1 105 ? -1.779 1.396 15.403 1.00 71.44 105 SER A N 1
ATOM 833 C CA . SER A 1 105 ? -1.948 1.580 13.965 1.00 71.44 105 SER A CA 1
ATOM 834 C C . SER A 1 105 ? -1.742 3.042 13.554 1.00 71.44 105 SER A C 1
ATOM 836 O O . SER A 1 105 ? -1.076 3.284 12.552 1.00 71.44 105 SER A O 1
ATOM 838 N N . ILE A 1 106 ? -2.216 4.024 14.336 1.00 74.12 106 ILE A N 1
ATOM 839 C CA . ILE A 1 106 ? -1.927 5.452 14.093 1.00 74.12 106 ILE A CA 1
ATOM 840 C C . ILE A 1 106 ? -0.417 5.705 14.122 1.00 74.12 106 ILE A C 1
ATOM 842 O O . ILE A 1 106 ? 0.107 6.345 13.212 1.00 74.12 106 ILE A O 1
ATOM 846 N N . ILE A 1 107 ? 0.290 5.163 15.119 1.00 75.44 107 ILE A N 1
ATOM 847 C CA . ILE A 1 107 ? 1.749 5.287 15.224 1.00 75.44 107 ILE A CA 1
ATOM 848 C C . ILE A 1 107 ? 2.418 4.730 13.961 1.00 75.44 107 ILE A C 1
ATOM 850 O O . ILE A 1 107 ? 3.195 5.433 13.315 1.00 75.44 107 ILE A O 1
ATOM 854 N N . LEU A 1 108 ? 2.080 3.503 13.555 1.00 75.62 108 LEU A N 1
ATOM 855 C CA . LEU A 1 108 ? 2.643 2.879 12.354 1.00 75.62 108 LEU A CA 1
ATOM 856 C C . LEU A 1 108 ? 2.328 3.666 11.073 1.00 75.62 108 LEU A C 1
ATOM 858 O O . LEU A 1 108 ? 3.188 3.765 10.198 1.00 75.62 108 LEU A O 1
ATOM 862 N N . TYR A 1 109 ? 1.137 4.259 10.962 1.00 70.50 109 TYR A N 1
ATOM 863 C CA . TYR A 1 109 ? 0.780 5.108 9.826 1.00 70.50 109 TYR A CA 1
ATOM 864 C C . TYR A 1 109 ? 1.603 6.392 9.774 1.00 70.50 109 TYR A C 1
ATOM 866 O O . TYR A 1 109 ? 2.106 6.734 8.705 1.00 70.50 109 TYR A O 1
ATOM 874 N N . VAL A 1 110 ? 1.787 7.078 10.907 1.00 75.19 110 VAL A N 1
ATOM 875 C CA . VAL A 1 110 ? 2.643 8.272 10.984 1.00 75.19 110 VAL A CA 1
ATOM 876 C C . VAL A 1 110 ? 4.070 7.918 10.574 1.00 75.19 110 VAL A C 1
ATOM 878 O O . VAL A 1 110 ? 4.630 8.572 9.696 1.00 75.19 110 VAL A O 1
ATOM 881 N N . PHE A 1 111 ? 4.626 6.829 11.112 1.00 75.94 111 PHE A N 1
ATOM 882 C CA . PHE A 1 111 ? 5.945 6.340 10.705 1.00 75.94 111 PHE A CA 1
ATOM 883 C C . PHE A 1 111 ? 6.013 6.025 9.204 1.00 75.94 111 PHE A C 1
ATOM 885 O O . PHE A 1 111 ? 6.962 6.434 8.534 1.00 75.94 111 PHE A O 1
ATOM 892 N N . GLY A 1 112 ? 5.002 5.350 8.653 1.00 74.62 112 GLY A N 1
ATOM 893 C CA . GLY A 1 112 ? 4.935 5.019 7.230 1.00 74.62 112 GLY A CA 1
ATOM 894 C C . GLY A 1 112 ? 4.897 6.252 6.324 1.00 74.62 112 GLY A C 1
ATOM 895 O O . GLY A 1 112 ? 5.615 6.300 5.324 1.00 74.62 112 GLY A O 1
ATOM 896 N N . VAL A 1 113 ? 4.109 7.269 6.685 1.00 75.19 113 VAL A N 1
ATOM 897 C CA . VAL A 1 113 ? 4.030 8.541 5.949 1.00 75.19 113 VAL A CA 1
ATOM 898 C C . VAL A 1 113 ? 5.341 9.315 6.049 1.00 75.19 113 VAL A C 1
ATOM 900 O O . VAL A 1 113 ? 5.810 9.818 5.032 1.00 75.19 113 VAL A O 1
ATOM 903 N N . CYS A 1 114 ? 5.971 9.369 7.225 1.00 73.25 114 CYS A N 1
ATOM 904 C CA . CYS A 1 114 ? 7.280 9.999 7.388 1.00 73.25 114 CYS A CA 1
ATOM 905 C C . CYS A 1 114 ? 8.341 9.334 6.502 1.00 73.25 114 CYS A C 1
ATOM 907 O O . CYS A 1 114 ? 9.064 10.029 5.795 1.00 73.25 114 CYS A O 1
ATOM 909 N N . ILE A 1 115 ? 8.400 7.999 6.474 1.00 76.25 115 ILE A N 1
ATOM 910 C CA . ILE A 1 115 ? 9.354 7.264 5.631 1.00 76.25 115 ILE A CA 1
ATOM 911 C C . ILE A 1 115 ? 9.083 7.521 4.144 1.00 76.25 115 ILE A C 1
ATOM 913 O O . ILE A 1 115 ? 10.011 7.832 3.398 1.00 76.25 115 ILE A O 1
ATOM 917 N N . LEU A 1 116 ? 7.823 7.432 3.704 1.00 73.06 116 LEU A N 1
ATOM 918 C CA . LEU A 1 116 ? 7.449 7.716 2.315 1.00 73.06 116 LEU A CA 1
ATOM 919 C C . LEU A 1 116 ? 7.766 9.162 1.923 1.00 73.06 116 LEU A C 1
ATOM 921 O O . LEU A 1 116 ? 8.302 9.390 0.843 1.00 73.06 116 LEU A O 1
ATOM 925 N N . GLY A 1 117 ? 7.490 10.123 2.806 1.00 74.00 117 GLY A N 1
ATOM 926 C CA . GLY A 1 117 ? 7.843 11.527 2.623 1.00 74.00 117 GLY A CA 1
ATOM 927 C C . GLY A 1 117 ? 9.347 11.715 2.448 1.00 74.00 117 GLY A C 1
ATOM 928 O O . GLY A 1 117 ? 9.771 12.331 1.474 1.00 74.00 117 GLY A O 1
ATOM 929 N N . CYS A 1 118 ? 10.160 11.106 3.315 1.00 74.50 118 CYS A N 1
ATOM 930 C CA . CYS A 1 118 ? 11.618 11.141 3.202 1.00 74.50 118 CYS A CA 1
ATOM 931 C C . CYS A 1 118 ? 12.107 10.554 1.872 1.00 74.50 118 CYS A C 1
ATOM 933 O O . CYS A 1 118 ? 12.905 11.186 1.186 1.00 74.50 118 CYS A O 1
ATOM 935 N N . VAL A 1 119 ? 11.599 9.386 1.464 1.00 74.56 119 VAL A N 1
ATOM 936 C CA . VAL A 1 119 ? 11.982 8.750 0.191 1.00 74.56 119 VAL A CA 1
ATOM 937 C C . VAL A 1 119 ? 11.591 9.623 -1.005 1.00 74.56 119 VAL A C 1
ATOM 939 O O . VAL A 1 119 ? 12.395 9.796 -1.919 1.00 74.56 119 VAL A O 1
ATOM 942 N N . CYS A 1 120 ? 10.395 10.215 -0.997 1.00 72.69 120 CYS A N 1
ATOM 943 C CA . CYS A 1 120 ? 9.947 11.131 -2.045 1.00 72.69 120 CYS A CA 1
ATOM 944 C C . CYS A 1 120 ? 10.806 12.403 -2.110 1.00 72.69 120 CYS A C 1
ATOM 946 O O . CYS A 1 120 ? 11.175 12.822 -3.206 1.00 72.69 120 CYS A O 1
ATOM 948 N N . CYS A 1 121 ? 11.176 12.985 -0.965 1.00 75.56 121 CYS A N 1
ATOM 949 C CA . CYS A 1 121 ? 12.087 14.128 -0.905 1.00 75.56 121 CYS A CA 1
ATOM 950 C C . CYS A 1 121 ? 13.478 13.773 -1.446 1.00 75.56 121 CYS A C 1
ATOM 952 O O . CYS A 1 121 ? 14.017 14.509 -2.268 1.00 75.56 121 CYS A O 1
ATOM 954 N N . CYS A 1 122 ? 14.043 12.625 -1.057 1.00 75.50 122 CYS A N 1
ATOM 955 C CA . CYS A 1 122 ? 15.330 12.160 -1.576 1.00 75.50 122 CYS A CA 1
ATOM 956 C C . CYS A 1 122 ? 15.288 11.934 -3.094 1.00 75.50 122 CYS A C 1
ATOM 958 O O . CYS A 1 122 ? 16.197 12.358 -3.802 1.00 75.50 122 CYS A O 1
ATOM 960 N N . LEU A 1 123 ? 14.218 11.318 -3.608 1.00 71.44 123 LEU A N 1
ATOM 961 C CA . LEU A 1 123 ? 14.028 11.122 -5.046 1.00 71.44 123 LEU A CA 1
ATOM 962 C C . LEU A 1 123 ? 13.897 12.453 -5.794 1.00 71.44 123 LEU A C 1
ATOM 964 O O . LEU A 1 123 ? 14.484 12.594 -6.862 1.00 71.44 123 LEU A O 1
ATOM 968 N N . ALA A 1 124 ? 13.176 13.432 -5.242 1.00 69.69 124 ALA A N 1
ATOM 969 C CA . ALA A 1 124 ? 13.048 14.760 -5.840 1.00 69.69 124 ALA A CA 1
ATOM 970 C C . ALA A 1 124 ? 14.400 15.489 -5.914 1.00 69.69 124 ALA A C 1
ATOM 972 O O . ALA A 1 124 ? 14.721 16.068 -6.948 1.00 69.69 124 ALA A O 1
ATOM 973 N N . ILE A 1 125 ? 15.215 15.403 -4.857 1.00 75.25 125 ILE A N 1
ATOM 974 C CA . ILE A 1 125 ? 16.563 15.988 -4.826 1.00 75.25 125 ILE A CA 1
ATOM 975 C C . ILE A 1 125 ? 17.478 15.295 -5.847 1.00 75.25 125 ILE A C 1
ATOM 977 O O . ILE A 1 125 ? 18.147 15.973 -6.622 1.00 75.25 125 ILE A O 1
ATOM 981 N N . CYS A 1 126 ? 17.478 13.959 -5.913 1.00 65.81 126 CYS A N 1
ATOM 982 C CA . CYS A 1 126 ? 18.275 13.218 -6.897 1.00 65.81 126 CYS A CA 1
ATOM 983 C C . CYS A 1 126 ? 17.865 13.515 -8.345 1.00 65.81 126 CYS A C 1
ATOM 985 O O . CYS A 1 126 ? 18.721 13.552 -9.221 1.00 65.81 126 CYS A O 1
ATOM 987 N N . ASN A 1 127 ? 16.574 13.729 -8.604 1.00 64.94 127 ASN A N 1
ATOM 988 C CA . ASN A 1 127 ? 16.069 14.011 -9.946 1.00 64.94 127 ASN A CA 1
ATOM 989 C C . ASN A 1 127 ? 16.278 15.477 -10.372 1.00 64.94 127 ASN A C 1
ATOM 991 O O . ASN A 1 127 ? 16.202 15.766 -11.557 1.00 64.94 127 ASN A O 1
ATOM 995 N N . ALA A 1 128 ? 16.517 16.392 -9.426 1.00 61.16 128 ALA A N 1
ATOM 996 C CA . ALA A 1 128 ? 16.895 17.782 -9.698 1.00 61.16 128 ALA A CA 1
ATOM 997 C C . ALA A 1 128 ? 18.414 17.969 -9.887 1.00 61.16 128 ALA A C 1
ATOM 999 O O . ALA A 1 128 ? 18.846 19.000 -10.393 1.00 61.16 128 ALA A O 1
ATOM 1000 N N . ALA A 1 129 ? 19.220 16.992 -9.460 1.00 54.03 129 ALA A N 1
ATOM 1001 C CA . ALA A 1 129 ? 20.680 17.007 -9.560 1.00 54.03 129 ALA A CA 1
ATOM 1002 C C . ALA A 1 129 ? 21.228 16.336 -10.838 1.00 54.03 129 ALA A C 1
ATOM 1004 O O . ALA A 1 129 ? 22.445 16.243 -10.993 1.00 54.03 129 ALA A O 1
ATOM 1005 N N . ASN A 1 130 ? 20.350 15.849 -11.719 1.00 46.56 130 ASN A N 1
ATOM 1006 C CA . ASN A 1 130 ? 20.666 15.102 -12.938 1.00 46.56 130 ASN A CA 1
ATOM 1007 C C . ASN A 1 130 ? 20.026 15.780 -14.151 1.00 46.56 130 ASN A C 1
ATOM 1009 O O . ASN A 1 130 ? 20.636 15.726 -15.239 1.00 46.56 130 ASN A O 1
#

pLDDT: mean 71.48, std 7.16, range [46.56, 83.75]

Radius of gyration: 22.39 Å; chains: 1; bounding box: 53×33×60 Å

Foldseek 3Di:
DVVLVVLVVVLVVLVVVQVVQLVVLCVVDPQDDPDPPDDVVSNVVSVVVSVVSRPPVSVVVSVVSVVVSVVVLVVLQVVLVVCVVVCVPDDVVVSVVSNVVSVVVVVVVVVVVVVVVVVVVVVVVVVVVD